Protein AF-A0A534RVY5-F1 (afdb_monomer_lite)

Radius of gyration: 13.86 Å; chains: 1; bounding box: 30×39×40 Å

Structure (mmCIF, N/CA/C/O backbone):
data_AF-A0A534RVY5-F1
#
_entry.id   AF-A0A534RVY5-F1
#
loop_
_atom_site.group_PDB
_atom_site.id
_atom_site.type_symbol
_atom_site.label_atom_id
_atom_site.label_alt_id
_atom_site.label_comp_id
_atom_site.label_asym_id
_atom_site.label_entity_id
_atom_site.label_seq_id
_atom_site.pdbx_PDB_ins_code
_atom_site.Cartn_x
_atom_site.Cartn_y
_atom_site.Cartn_z
_atom_site.occupancy
_atom_site.B_iso_or_equiv
_atom_site.auth_seq_id
_atom_site.auth_comp_id
_atom_site.auth_asym_id
_atom_site.auth_atom_id
_atom_site.pdbx_PDB_model_num
ATOM 1 N N . MET A 1 1 ? -13.400 -14.439 5.758 1.00 41.44 1 MET A N 1
ATOM 2 C CA . MET A 1 1 ? -12.317 -15.388 5.434 1.00 41.44 1 MET A CA 1
ATOM 3 C C . MET A 1 1 ? -11.006 -14.665 5.669 1.00 41.44 1 MET A C 1
ATOM 5 O O . MET A 1 1 ? -10.908 -13.517 5.260 1.00 41.44 1 MET A O 1
ATOM 9 N N . SER A 1 2 ? -10.056 -15.263 6.386 1.00 48.78 2 SER A N 1
ATOM 10 C CA . SER A 1 2 ? -8.737 -14.656 6.589 1.00 48.78 2 SER A CA 1
ATOM 11 C C . SER A 1 2 ? -7.926 -14.850 5.313 1.00 48.78 2 SER A C 1
ATOM 13 O O . SER A 1 2 ? -7.372 -15.925 5.099 1.00 48.78 2 SER A O 1
ATOM 15 N N . THR A 1 3 ? -7.931 -13.859 4.425 1.00 63.38 3 THR A N 1
ATOM 16 C CA . THR A 1 3 ? -7.143 -13.925 3.193 1.00 63.38 3 THR A CA 1
ATOM 17 C C . THR A 1 3 ? -5.662 -13.889 3.559 1.00 63.38 3 THR A C 1
ATOM 19 O O . THR A 1 3 ? -5.195 -12.945 4.196 1.00 63.38 3 THR A O 1
ATOM 22 N N . ASN A 1 4 ? -4.937 -14.955 3.225 1.00 75.62 4 ASN A N 1
ATOM 23 C CA . ASN A 1 4 ? -3.511 -15.072 3.497 1.00 75.62 4 ASN A CA 1
ATOM 24 C C . ASN A 1 4 ? -2.732 -14.621 2.256 1.00 75.62 4 ASN A C 1
ATOM 26 O O . ASN A 1 4 ? -2.780 -15.282 1.225 1.00 75.62 4 ASN A O 1
ATOM 30 N N . PHE A 1 5 ? -2.033 -13.490 2.353 1.00 83.94 5 PHE A N 1
ATOM 31 C CA . PHE A 1 5 ? -1.273 -12.917 1.238 1.00 83.94 5 PHE A CA 1
ATOM 32 C C . PHE A 1 5 ? 0.226 -13.222 1.275 1.00 83.94 5 PHE A C 1
ATOM 34 O O . PHE A 1 5 ? 0.975 -12.660 0.480 1.00 83.94 5 PHE A O 1
ATOM 41 N N . ASN A 1 6 ? 0.686 -14.107 2.161 1.00 74.94 6 ASN A N 1
ATOM 42 C CA . ASN A 1 6 ? 2.117 -14.386 2.317 1.00 74.94 6 ASN A CA 1
ATOM 43 C C . ASN A 1 6 ? 2.779 -14.954 1.043 1.00 74.94 6 ASN A C 1
ATOM 45 O O . ASN A 1 6 ? 3.987 -14.798 0.860 1.00 74.94 6 ASN A O 1
ATOM 49 N N . ASP A 1 7 ? 1.991 -15.543 0.139 1.00 82.75 7 ASP A N 1
ATOM 50 C CA . ASP A 1 7 ? 2.468 -16.090 -1.137 1.00 82.75 7 ASP A CA 1
ATOM 51 C C . ASP A 1 7 ? 2.439 -15.072 -2.296 1.00 82.75 7 ASP A C 1
ATOM 53 O O . ASP A 1 7 ? 2.955 -15.350 -3.377 1.00 82.75 7 ASP A O 1
ATOM 57 N N . ASN A 1 8 ? 1.862 -13.876 -2.097 1.00 89.44 8 ASN A N 1
ATOM 58 C CA . ASN A 1 8 ? 1.837 -12.836 -3.131 1.00 89.44 8 ASN A CA 1
ATOM 59 C C . ASN A 1 8 ? 3.237 -12.245 -3.323 1.00 89.44 8 ASN A C 1
ATOM 61 O O . ASN A 1 8 ? 3.882 -11.789 -2.371 1.00 89.44 8 ASN A O 1
ATOM 65 N N . LYS A 1 9 ? 3.690 -12.159 -4.578 1.00 92.31 9 LYS A N 1
ATOM 66 C CA . LYS A 1 9 ? 5.047 -11.698 -4.903 1.00 92.31 9 LYS A CA 1
ATOM 67 C C . LYS A 1 9 ? 5.281 -10.254 -4.460 1.00 92.31 9 LYS A C 1
ATOM 69 O O . LYS A 1 9 ? 6.374 -9.916 -3.995 1.00 92.31 9 LYS A O 1
ATOM 74 N N . THR A 1 10 ? 4.272 -9.393 -4.584 1.00 94.81 10 THR A N 1
ATOM 75 C CA . THR A 1 10 ? 4.382 -7.988 -4.161 1.00 94.81 10 THR A CA 1
ATOM 76 C C . THR A 1 10 ? 4.439 -7.839 -2.640 1.00 94.81 10 THR A C 1
ATOM 78 O O . THR A 1 10 ? 5.109 -6.935 -2.136 1.00 94.81 10 THR A O 1
ATOM 81 N N . VAL A 1 11 ? 3.807 -8.748 -1.890 1.00 95.12 11 VAL A N 1
ATOM 82 C CA . VAL A 1 11 ? 3.858 -8.783 -0.419 1.00 95.12 11 VAL A CA 1
ATOM 83 C C . VAL A 1 11 ? 5.217 -9.277 0.066 1.00 95.12 11 VAL A C 1
ATOM 85 O O . VAL A 1 11 ? 5.824 -8.626 0.913 1.00 95.12 11 VAL A O 1
ATOM 88 N N . GLN A 1 12 ? 5.756 -10.343 -0.529 1.00 93.44 12 GLN A N 1
ATOM 89 C CA . GLN A 1 12 ? 7.115 -10.815 -0.234 1.00 93.44 12 GLN A CA 1
ATOM 90 C C . GLN A 1 12 ? 8.166 -9.740 -0.539 1.00 93.44 12 GLN A C 1
ATOM 92 O O . GLN A 1 12 ? 9.041 -9.473 0.282 1.00 93.44 12 GLN A O 1
ATOM 97 N N . THR A 1 13 ? 8.034 -9.061 -1.686 1.00 93.81 13 THR A N 1
ATOM 98 C CA . THR A 1 13 ? 8.913 -7.940 -2.068 1.00 93.81 13 THR A CA 1
ATOM 99 C C . THR A 1 13 ? 8.843 -6.804 -1.050 1.00 93.81 13 THR A C 1
ATOM 101 O O . THR A 1 13 ? 9.866 -6.225 -0.688 1.00 93.81 13 THR A O 1
ATOM 104 N N . TRP A 1 14 ? 7.638 -6.476 -0.580 1.00 94.50 14 TRP A N 1
ATOM 105 C CA . TRP A 1 14 ? 7.439 -5.436 0.420 1.00 94.50 14 TRP A CA 1
ATOM 106 C C . TRP A 1 14 ? 8.098 -5.782 1.754 1.00 94.50 14 TRP A C 1
ATOM 108 O O . TRP A 1 14 ? 8.871 -4.970 2.258 1.00 94.50 14 TRP A O 1
ATOM 118 N N . LEU A 1 15 ? 7.824 -6.967 2.307 1.00 92.69 15 LEU A N 1
ATOM 119 C CA . LEU A 1 15 ? 8.370 -7.379 3.602 1.00 92.69 15 LEU A CA 1
ATOM 120 C C . LEU A 1 15 ? 9.898 -7.468 3.563 1.00 92.69 15 LEU A C 1
ATOM 122 O O . LEU A 1 15 ? 10.552 -6.890 4.428 1.00 92.69 15 LEU A O 1
ATOM 126 N N . ALA A 1 16 ? 10.463 -8.068 2.508 1.00 91.50 16 ALA A N 1
ATOM 127 C CA . ALA A 1 16 ? 11.911 -8.136 2.321 1.00 91.50 16 ALA A CA 1
ATOM 128 C C . ALA A 1 16 ? 12.554 -6.739 2.333 1.00 91.50 16 ALA A C 1
ATOM 130 O O . ALA A 1 16 ? 13.495 -6.492 3.083 1.00 91.50 16 ALA A O 1
ATOM 131 N N . ARG A 1 17 ? 12.001 -5.780 1.576 1.00 91.50 17 ARG A N 1
ATOM 132 C CA . ARG A 1 17 ? 12.546 -4.413 1.525 1.00 91.50 17 ARG A CA 1
ATOM 133 C C . ARG A 1 17 ? 12.339 -3.627 2.821 1.00 91.50 17 ARG A C 1
ATOM 135 O O . ARG A 1 17 ? 13.178 -2.799 3.165 1.00 91.50 17 ARG A O 1
ATOM 142 N N . VAL A 1 18 ? 11.249 -3.876 3.550 1.00 89.69 18 VAL A N 1
ATOM 143 C CA . VAL A 1 18 ? 11.033 -3.292 4.885 1.00 89.69 18 VAL A CA 1
ATOM 144 C C . VAL A 1 18 ? 12.105 -3.773 5.865 1.00 89.69 18 VAL A C 1
ATOM 146 O O . VAL A 1 18 ? 12.629 -2.956 6.626 1.00 89.69 18 VAL A O 1
ATOM 149 N N . HIS A 1 19 ? 12.448 -5.066 5.826 1.00 87.88 19 HIS A N 1
ATOM 150 C CA . HIS A 1 19 ? 13.513 -5.652 6.648 1.00 87.88 19 HIS A CA 1
ATOM 151 C C . HIS A 1 19 ? 14.906 -5.150 6.242 1.00 87.88 19 HIS A C 1
ATOM 153 O O . HIS A 1 19 ? 15.740 -4.915 7.111 1.00 87.88 19 HIS A O 1
ATOM 159 N N . GLU A 1 20 ? 15.156 -4.928 4.947 1.00 85.12 20 GLU A N 1
ATOM 160 C CA . GLU A 1 20 ? 16.422 -4.364 4.449 1.00 85.12 20 GLU A CA 1
ATOM 161 C C . GLU A 1 20 ? 16.642 -2.910 4.894 1.00 85.12 20 GLU A C 1
ATOM 163 O O . GLU A 1 20 ? 17.759 -2.528 5.239 1.00 85.12 20 GLU A O 1
ATOM 168 N N . GLN A 1 21 ? 15.595 -2.077 4.878 1.00 75.69 21 GLN A N 1
ATOM 169 C CA . GLN A 1 21 ? 15.724 -0.641 5.164 1.00 75.69 21 GLN A CA 1
ATOM 170 C C . GLN A 1 21 ? 15.762 -0.306 6.654 1.00 75.69 21 GLN A C 1
ATOM 172 O O . GLN A 1 21 ? 16.144 0.803 7.031 1.00 75.69 21 GLN A O 1
ATOM 177 N N . SER A 1 22 ? 15.346 -1.226 7.519 1.00 58.81 22 SER A N 1
ATOM 178 C CA . SER A 1 22 ? 15.235 -0.931 8.940 1.00 58.81 22 SER A CA 1
ATOM 179 C C . SER A 1 22 ? 15.163 -2.219 9.744 1.00 58.81 22 SER A C 1
ATOM 181 O O . SER A 1 22 ? 14.430 -3.131 9.380 1.00 58.81 22 SER A O 1
ATOM 183 N N . GLY A 1 23 ? 15.871 -2.265 10.875 1.00 58.41 23 GLY A N 1
ATOM 184 C CA . GLY A 1 23 ? 15.804 -3.346 11.866 1.00 58.41 23 GLY A CA 1
ATOM 185 C C . GLY A 1 23 ? 14.451 -3.427 12.585 1.00 58.41 23 GLY A C 1
ATOM 186 O O . GLY A 1 23 ? 14.400 -3.551 13.806 1.00 58.41 23 GLY A O 1
ATOM 187 N N . VAL A 1 24 ? 13.346 -3.277 11.850 1.00 65.00 24 VAL A N 1
ATOM 188 C CA . VAL A 1 24 ? 11.996 -3.413 12.374 1.00 65.00 24 VAL A CA 1
ATOM 189 C C . VAL A 1 24 ? 11.726 -4.884 12.620 1.00 65.00 24 VAL A C 1
ATOM 191 O O . VAL A 1 24 ? 11.882 -5.712 11.727 1.00 65.00 24 VAL A O 1
ATOM 194 N N . SER A 1 25 ? 11.288 -5.182 13.838 1.00 62.59 25 SER A N 1
ATOM 195 C CA . SER A 1 25 ? 10.982 -6.539 14.268 1.00 62.59 25 SER A CA 1
ATOM 196 C C . SER A 1 25 ? 9.942 -7.201 13.343 1.00 62.59 25 SER A C 1
ATOM 198 O O . SER A 1 25 ? 8.890 -6.589 13.080 1.00 62.59 25 SER A O 1
ATOM 200 N N . PRO A 1 26 ? 10.175 -8.458 12.913 1.00 72.69 26 PRO A N 1
ATOM 201 C CA . PRO A 1 26 ? 9.197 -9.288 12.201 1.00 72.69 26 PRO A CA 1
ATOM 202 C C . PRO A 1 26 ? 7.847 -9.408 12.926 1.00 72.69 26 PRO A C 1
ATOM 204 O O . PRO A 1 26 ? 6.823 -9.688 12.310 1.00 72.69 26 PRO A O 1
ATOM 207 N N . GLU A 1 27 ? 7.802 -9.119 14.230 1.00 74.62 27 GLU A N 1
ATOM 208 C CA . GLU A 1 27 ? 6.580 -9.109 15.047 1.00 74.62 27 GLU A CA 1
ATOM 209 C C . GLU A 1 27 ? 5.487 -8.173 14.506 1.00 74.62 27 GLU A C 1
ATOM 211 O O . GLU A 1 27 ? 4.301 -8.379 14.763 1.00 74.62 27 GLU A O 1
ATOM 216 N N . THR A 1 28 ? 5.858 -7.148 13.729 1.00 81.50 28 THR A N 1
ATOM 217 C CA . THR A 1 28 ? 4.880 -6.238 13.106 1.00 81.50 28 THR A CA 1
ATOM 218 C C . THR A 1 28 ? 4.391 -6.685 11.729 1.00 81.50 28 THR A C 1
ATOM 220 O O . THR A 1 28 ? 3.431 -6.098 11.224 1.00 81.50 28 THR A O 1
ATOM 223 N N . ASP A 1 29 ? 4.967 -7.732 11.132 1.00 88.50 29 ASP A N 1
ATOM 224 C CA . ASP A 1 29 ? 4.601 -8.185 9.783 1.00 88.50 29 ASP A CA 1
ATOM 225 C C . ASP A 1 29 ? 3.187 -8.744 9.730 1.00 88.50 29 ASP A C 1
ATOM 227 O O . ASP A 1 29 ? 2.420 -8.381 8.841 1.00 88.50 29 ASP A O 1
ATOM 231 N N . ALA A 1 30 ? 2.788 -9.528 10.734 1.00 89.12 30 ALA A N 1
ATOM 232 C CA . ALA A 1 30 ? 1.423 -10.040 10.823 1.00 89.12 30 ALA A CA 1
ATOM 233 C C . ALA A 1 30 ? 0.394 -8.896 10.808 1.00 89.12 30 ALA A C 1
ATOM 235 O O . ALA A 1 30 ? -0.592 -8.946 10.073 1.00 89.12 30 ALA A O 1
ATOM 236 N N . LYS A 1 31 ? 0.665 -7.811 11.546 1.00 90.88 31 LYS A N 1
ATOM 237 C CA . LYS A 1 31 ? -0.205 -6.626 11.584 1.00 90.88 31 LYS A CA 1
ATOM 238 C C . LYS A 1 31 ? -0.196 -5.858 10.259 1.00 90.88 31 LYS A C 1
ATOM 240 O O . LYS A 1 31 ? -1.245 -5.391 9.822 1.00 90.88 31 LYS A O 1
ATOM 245 N N . ARG A 1 32 ? 0.965 -5.728 9.608 1.00 92.88 32 ARG A N 1
ATOM 246 C CA . ARG A 1 32 ? 1.097 -5.117 8.273 1.00 92.88 32 ARG A CA 1
ATOM 247 C C . ARG A 1 32 ? 0.266 -5.865 7.234 1.00 92.88 32 ARG A C 1
ATOM 249 O O . ARG A 1 32 ? -0.535 -5.240 6.540 1.00 92.88 32 ARG A O 1
ATOM 256 N N . VAL A 1 33 ? 0.439 -7.184 7.160 1.00 93.94 33 VAL A N 1
ATOM 257 C CA . VAL A 1 33 ? -0.263 -8.059 6.213 1.00 93.94 33 VAL A CA 1
ATOM 258 C C . VAL A 1 33 ? -1.760 -8.077 6.508 1.00 93.94 33 VAL A C 1
ATOM 260 O O . VAL A 1 33 ? -2.554 -7.953 5.580 1.00 93.94 33 VAL A O 1
ATOM 263 N N . GLN A 1 34 ? -2.164 -8.120 7.781 1.00 93.88 34 GLN A N 1
ATOM 264 C CA . GLN A 1 34 ? -3.574 -8.024 8.162 1.00 93.88 34 GLN A CA 1
ATOM 265 C C . GLN A 1 34 ? -4.209 -6.715 7.675 1.00 93.88 34 GLN A C 1
ATOM 267 O O . GLN A 1 34 ? -5.285 -6.736 7.084 1.00 93.88 34 GLN A O 1
ATOM 272 N N . VAL A 1 35 ? -3.556 -5.570 7.888 1.00 95.69 35 VAL A N 1
ATOM 273 C CA . VAL A 1 35 ? -4.090 -4.275 7.435 1.00 95.69 35 VAL A CA 1
ATOM 274 C C . VAL A 1 35 ? -4.149 -4.197 5.908 1.00 95.69 35 VAL A C 1
ATOM 276 O O . VAL A 1 35 ? -5.101 -3.640 5.364 1.00 95.69 35 VAL A O 1
ATOM 279 N N . LEU A 1 36 ? -3.172 -4.777 5.205 1.00 96.88 36 LEU A N 1
ATOM 280 C CA . LEU A 1 36 ? -3.228 -4.890 3.749 1.00 96.88 36 LEU A CA 1
ATOM 281 C C . LEU A 1 36 ? -4.416 -5.759 3.300 1.00 96.88 36 LEU A C 1
ATOM 283 O O . LEU A 1 36 ? -5.099 -5.381 2.353 1.00 96.88 36 LEU A O 1
ATOM 287 N N . ALA A 1 37 ? -4.704 -6.861 3.999 1.00 95.81 37 ALA A N 1
ATOM 288 C CA . ALA A 1 37 ? -5.881 -7.701 3.763 1.00 95.81 37 ALA A CA 1
ATOM 289 C C . ALA A 1 37 ? -7.202 -6.960 3.991 1.00 95.81 37 ALA A C 1
ATOM 291 O O . ALA A 1 37 ? -8.087 -7.024 3.140 1.00 95.81 37 ALA A O 1
ATOM 292 N N . GLU A 1 38 ? -7.311 -6.189 5.076 1.00 95.88 38 GLU A N 1
ATOM 293 C CA . GLU A 1 38 ? -8.463 -5.313 5.331 1.00 95.88 38 GLU A CA 1
ATOM 294 C C . GLU A 1 38 ? -8.671 -4.312 4.180 1.00 95.88 38 GLU A C 1
ATOM 296 O O . GLU A 1 38 ? -9.797 -4.112 3.724 1.00 95.88 38 GLU A O 1
ATOM 301 N N . PHE A 1 39 ? -7.590 -3.711 3.674 1.00 97.25 39 PHE A N 1
ATOM 302 C CA . PHE A 1 39 ? -7.661 -2.774 2.554 1.00 97.25 39 PHE A CA 1
ATOM 303 C C . PHE A 1 39 ? -8.055 -3.451 1.238 1.00 97.25 39 PHE A C 1
ATOM 305 O O . PHE A 1 39 ? -8.922 -2.942 0.536 1.00 97.25 39 PHE A O 1
ATOM 312 N N . CYS A 1 40 ? -7.453 -4.597 0.921 1.00 96.75 40 CYS A N 1
ATOM 313 C CA . CYS A 1 40 ? -7.754 -5.388 -0.273 1.00 96.75 40 CYS A CA 1
ATOM 314 C C . CYS A 1 40 ? -9.231 -5.797 -0.321 1.00 96.75 40 CYS A C 1
ATOM 316 O O . CYS A 1 40 ? -9.890 -5.607 -1.341 1.00 96.75 40 CYS A O 1
ATOM 318 N N . ALA A 1 41 ? -9.782 -6.242 0.813 1.00 95.94 41 ALA A N 1
ATOM 319 C CA . ALA A 1 41 ? -11.207 -6.534 0.944 1.00 95.94 41 ALA A CA 1
ATOM 320 C C . ALA A 1 41 ? -12.087 -5.280 0.778 1.00 95.94 41 ALA A C 1
ATOM 322 O O . ALA A 1 41 ? -13.143 -5.353 0.159 1.00 95.94 41 ALA A O 1
ATOM 323 N N . PHE A 1 42 ? -11.656 -4.122 1.293 1.00 96.31 42 PHE A N 1
ATOM 324 C CA . PHE A 1 42 ? -12.391 -2.856 1.158 1.00 96.31 42 PHE A CA 1
ATOM 325 C C . PHE A 1 42 ? -12.539 -2.393 -0.302 1.00 96.31 42 PHE A C 1
ATOM 327 O O . PHE A 1 42 ? -13.542 -1.768 -0.645 1.00 96.31 42 PHE A O 1
ATOM 334 N N . ILE A 1 43 ? -11.561 -2.685 -1.161 1.00 96.75 43 ILE A N 1
ATOM 335 C CA . ILE A 1 43 ? -11.577 -2.272 -2.574 1.00 96.75 43 ILE A CA 1
ATOM 336 C C . ILE A 1 43 ? -11.864 -3.408 -3.562 1.00 96.75 43 ILE A C 1
ATOM 338 O O . ILE A 1 43 ? -11.866 -3.144 -4.763 1.00 96.75 43 ILE A O 1
ATOM 342 N N . ASP A 1 44 ? -12.077 -4.628 -3.066 1.00 96.19 44 ASP A N 1
ATOM 343 C CA . ASP A 1 44 ? -12.262 -5.851 -3.858 1.00 96.19 44 ASP A CA 1
ATOM 344 C C . ASP A 1 44 ? -11.124 -6.082 -4.875 1.00 96.19 44 ASP A C 1
ATOM 346 O O . ASP A 1 44 ? -11.328 -6.180 -6.088 1.00 96.19 44 ASP A O 1
ATOM 350 N N . LYS A 1 45 ? -9.879 -6.070 -4.375 1.00 95.75 45 LYS A N 1
ATOM 351 C CA . LYS A 1 45 ? -8.658 -6.271 -5.175 1.00 95.75 45 LYS A CA 1
ATOM 352 C C . LYS A 1 45 ? -7.618 -7.077 -4.424 1.00 95.75 45 LYS A C 1
ATOM 354 O O . LYS A 1 45 ? -7.473 -6.930 -3.217 1.00 95.75 45 LYS A O 1
ATOM 359 N N . GLU A 1 46 ? -6.816 -7.818 -5.172 1.00 95.12 46 GLU A N 1
ATOM 360 C CA . GLU A 1 46 ? -5.635 -8.517 -4.667 1.00 95.12 46 GLU A CA 1
ATOM 361 C C . GLU A 1 46 ? -4.387 -7.606 -4.661 1.00 95.12 46 GLU A C 1
ATOM 363 O O . GLU A 1 46 ? -4.285 -6.694 -5.493 1.00 95.12 46 GLU A O 1
ATOM 368 N N . PRO A 1 47 ? -3.390 -7.856 -3.786 1.00 96.06 47 PRO A N 1
ATOM 369 C CA . PRO A 1 47 ? -2.163 -7.059 -3.711 1.00 96.06 47 PRO A CA 1
ATOM 370 C C . PRO A 1 47 ? -1.437 -6.910 -5.054 1.00 96.06 47 PRO A C 1
ATOM 372 O O . PRO A 1 47 ? -1.059 -5.800 -5.437 1.00 96.06 47 PRO A O 1
ATOM 375 N N . ASP A 1 48 ? -1.285 -8.008 -5.800 1.00 95.12 48 ASP A N 1
ATOM 376 C CA . ASP A 1 48 ? -0.579 -7.999 -7.084 1.00 95.12 48 ASP A CA 1
ATOM 377 C C . ASP A 1 48 ? -1.334 -7.170 -8.146 1.00 95.12 48 ASP A C 1
ATOM 379 O O . ASP A 1 48 ? -0.710 -6.415 -8.898 1.00 95.12 48 ASP A O 1
ATOM 383 N N . GLN A 1 49 ? -2.675 -7.208 -8.139 1.00 95.56 49 GLN A N 1
ATOM 384 C CA . GLN A 1 49 ? -3.514 -6.400 -9.037 1.00 95.56 49 GLN A CA 1
ATOM 385 C C . GLN A 1 49 ? -3.338 -4.900 -8.775 1.00 95.56 49 GLN A C 1
ATOM 387 O O . GLN A 1 49 ? -3.247 -4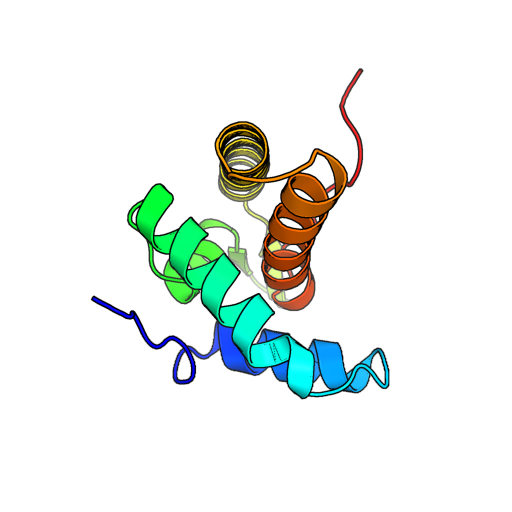.112 -9.716 1.00 95.56 49 GLN A O 1
ATOM 392 N N . ILE A 1 50 ? -3.233 -4.491 -7.505 1.00 96.88 50 ILE A N 1
ATOM 393 C CA . ILE A 1 50 ? -3.009 -3.084 -7.133 1.00 96.88 50 ILE A CA 1
ATOM 394 C C . ILE A 1 50 ? -1.721 -2.553 -7.773 1.00 96.88 50 ILE A C 1
ATOM 396 O O . ILE A 1 50 ? -1.689 -1.439 -8.307 1.00 96.88 50 ILE A O 1
ATOM 400 N N . ILE A 1 51 ? -0.650 -3.348 -7.735 1.00 96.75 51 ILE A N 1
ATOM 401 C CA . ILE A 1 51 ? 0.645 -2.960 -8.298 1.00 96.75 51 ILE A CA 1
ATOM 402 C C . ILE A 1 51 ? 0.605 -2.952 -9.830 1.00 96.75 51 ILE A C 1
ATOM 404 O O . ILE A 1 51 ? 1.131 -2.017 -10.440 1.00 96.75 51 ILE A O 1
ATOM 408 N N . GLU A 1 52 ? -0.062 -3.922 -10.455 1.00 95.50 52 GLU A N 1
ATOM 409 C CA . GLU A 1 52 ? -0.261 -3.966 -11.909 1.00 95.50 52 GLU A CA 1
ATOM 410 C C . GLU A 1 52 ? -1.065 -2.759 -12.426 1.00 95.50 52 GLU A C 1
ATOM 412 O O . GLU A 1 52 ? -0.712 -2.143 -13.433 1.00 95.50 52 GLU A O 1
ATOM 417 N N . GLU A 1 53 ? -2.100 -2.336 -11.700 1.00 96.62 53 GLU A N 1
ATOM 418 C CA . GLU A 1 53 ? -2.888 -1.147 -12.040 1.00 96.62 53 GLU A CA 1
ATOM 419 C C . GLU A 1 53 ? -2.115 0.169 -11.813 1.00 96.62 53 GLU A C 1
ATOM 421 O O . GLU A 1 53 ? -2.418 1.204 -12.425 1.00 96.62 53 GLU A O 1
ATOM 426 N N . CYS A 1 54 ? -1.082 0.149 -10.966 1.00 96.81 54 CYS A N 1
ATOM 427 C CA . CYS A 1 54 ? -0.222 1.300 -10.696 1.00 96.81 54 CYS A CA 1
ATOM 428 C C . CYS A 1 54 ? 0.990 1.408 -11.621 1.00 96.81 54 CYS A C 1
ATOM 430 O O . CYS A 1 54 ? 1.499 2.516 -11.813 1.00 96.81 54 CYS A O 1
ATOM 432 N N . LEU A 1 55 ? 1.477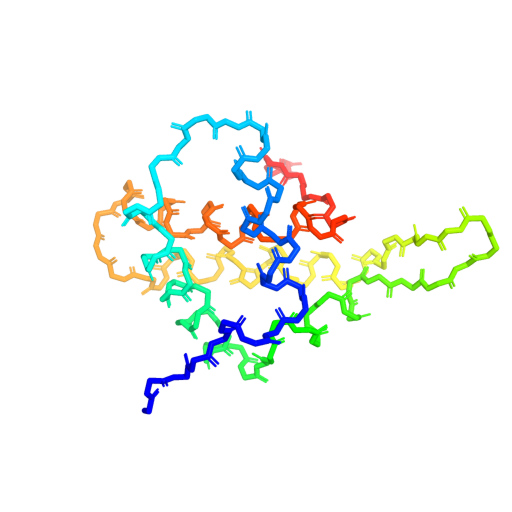 0.302 -12.178 1.00 95.81 55 LEU A N 1
ATOM 433 C CA . LEU A 1 55 ? 2.715 0.257 -12.951 1.00 95.81 55 LEU A CA 1
ATOM 434 C C . LEU A 1 55 ? 2.461 -0.205 -14.387 1.00 95.81 55 LEU A C 1
ATOM 436 O O . LEU A 1 55 ? 1.440 -0.783 -14.743 1.00 95.81 55 LEU A O 1
ATOM 440 N N . ARG A 1 56 ? 3.392 0.110 -15.275 1.00 93.50 56 ARG A N 1
ATOM 441 C CA . ARG A 1 56 ? 3.461 -0.499 -16.603 1.00 93.50 56 ARG A CA 1
ATOM 442 C C . ARG A 1 56 ? 4.911 -0.723 -16.970 1.00 93.50 56 ARG A C 1
ATOM 444 O O . ARG A 1 56 ? 5.752 0.121 -16.650 1.00 93.50 56 ARG A O 1
ATOM 451 N N . ASP A 1 57 ? 5.170 -1.818 -17.660 1.00 92.12 57 ASP A N 1
ATOM 452 C CA . ASP A 1 57 ? 6.465 -2.059 -18.273 1.00 92.12 57 ASP A CA 1
ATOM 453 C C . ASP A 1 57 ? 6.670 -1.098 -19.451 1.00 92.12 57 ASP A C 1
ATOM 455 O O . ASP A 1 57 ? 5.748 -0.795 -20.215 1.00 92.12 57 ASP A O 1
ATOM 459 N N . VAL A 1 58 ? 7.873 -0.545 -19.528 1.00 92.12 58 VAL A N 1
ATOM 460 C CA 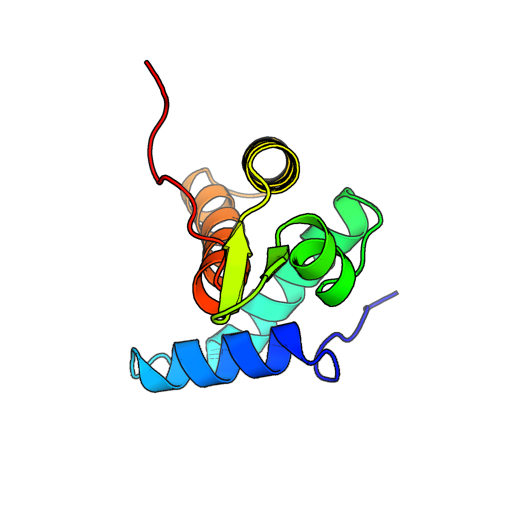. VAL A 1 58 ? 8.367 0.308 -20.609 1.00 92.12 58 VAL A CA 1
ATOM 461 C C . VAL A 1 58 ? 9.808 -0.089 -20.907 1.00 92.12 58 VAL A C 1
ATOM 463 O O . VAL A 1 58 ? 10.453 -0.763 -20.103 1.00 92.12 58 VAL A O 1
ATOM 466 N N . ASP A 1 59 ? 10.333 0.354 -22.045 1.00 90.19 59 ASP A N 1
ATOM 467 C CA . ASP A 1 59 ? 11.758 0.187 -22.310 1.00 90.19 59 ASP A CA 1
ATOM 468 C C . ASP A 1 59 ? 12.583 0.897 -21.218 1.00 90.19 59 ASP A C 1
ATOM 470 O O . ASP A 1 59 ? 12.298 2.043 -20.854 1.00 90.19 59 ASP A O 1
ATOM 474 N N . GLY A 1 60 ? 13.535 0.177 -20.624 1.00 86.69 60 GLY A N 1
ATOM 475 C CA . GLY A 1 60 ? 14.335 0.650 -19.489 1.00 86.69 60 GLY A CA 1
ATOM 476 C C . GLY A 1 60 ? 13.708 0.525 -18.088 1.00 86.69 60 GLY A C 1
ATOM 477 O O . GLY A 1 60 ? 14.318 1.003 -17.131 1.00 86.69 60 GLY A O 1
ATOM 478 N N . GLY A 1 61 ? 12.536 -0.108 -17.911 1.00 89.31 61 GLY A N 1
ATOM 479 C CA . GLY A 1 61 ? 12.021 -0.474 -16.579 1.00 89.31 61 GLY A CA 1
ATOM 480 C C . GLY A 1 61 ? 10.508 -0.321 -16.389 1.00 89.31 61 GLY A C 1
ATOM 481 O O . GLY A 1 61 ? 9.718 -0.525 -17.305 1.00 89.31 61 GLY A O 1
ATOM 482 N N . LYS A 1 62 ? 10.075 0.033 -15.171 1.00 90.75 62 LYS A N 1
ATOM 483 C CA . LYS A 1 62 ? 8.655 0.267 -14.850 1.00 90.75 62 LYS A CA 1
ATOM 484 C C . LYS A 1 62 ? 8.353 1.757 -14.726 1.00 90.75 62 LYS A C 1
ATOM 486 O O . LYS A 1 62 ? 9.091 2.503 -14.087 1.00 90.75 62 LYS A O 1
ATOM 491 N N . LYS A 1 63 ? 7.221 2.189 -15.289 1.00 93.50 63 LYS A N 1
ATOM 492 C CA . LYS A 1 63 ? 6.700 3.559 -15.160 1.00 93.50 63 LYS A CA 1
ATOM 493 C C . LYS A 1 63 ? 5.384 3.572 -14.388 1.00 93.50 63 LYS A C 1
ATOM 495 O O . LYS A 1 63 ? 4.516 2.734 -14.614 1.00 93.50 63 LYS A O 1
ATOM 500 N N . ILE A 1 64 ? 5.206 4.575 -13.529 1.00 95.31 64 ILE A N 1
ATOM 501 C CA . ILE A 1 64 ? 3.965 4.766 -12.771 1.00 95.31 64 ILE A CA 1
ATOM 502 C C . ILE A 1 64 ? 2.838 5.266 -13.686 1.00 95.31 64 ILE A C 1
ATOM 504 O O . ILE A 1 64 ? 2.975 6.269 -14.394 1.00 95.31 64 ILE A O 1
ATOM 508 N N . ARG A 1 65 ? 1.682 4.604 -13.617 1.00 95.31 65 ARG A N 1
ATOM 509 C CA . ARG A 1 65 ? 0.411 5.064 -14.178 1.00 95.31 65 ARG A CA 1
ATOM 510 C C . ARG A 1 65 ? -0.183 6.124 -13.250 1.00 95.31 65 ARG A C 1
ATOM 512 O O . ARG A 1 65 ? -0.632 5.822 -12.149 1.00 95.31 65 ARG A O 1
ATOM 519 N N . VAL A 1 66 ? -0.233 7.377 -13.710 1.00 92.88 66 VAL A N 1
ATOM 520 C CA . VAL A 1 66 ? -0.748 8.513 -12.913 1.00 92.88 66 VAL A CA 1
ATOM 521 C C . VAL A 1 66 ? -2.185 8.277 -12.432 1.00 92.88 66 VAL A C 1
ATOM 523 O O . VAL A 1 66 ? -2.494 8.581 -11.282 1.00 92.88 66 VAL A O 1
ATOM 526 N N . LYS A 1 67 ? -3.046 7.703 -13.287 1.00 93.81 67 LYS A N 1
ATOM 527 C CA . LYS A 1 67 ? -4.441 7.385 -12.937 1.00 93.81 67 LYS A CA 1
ATOM 528 C C . LYS A 1 67 ? -4.527 6.355 -11.807 1.00 93.81 67 LYS A C 1
ATOM 530 O O . LYS A 1 67 ? -5.183 6.638 -10.812 1.00 93.81 67 LYS A O 1
ATOM 535 N N . GLY A 1 68 ? -3.815 5.230 -11.931 1.00 95.06 68 GLY A N 1
ATOM 536 C CA . GLY A 1 68 ? -3.758 4.193 -10.895 1.00 95.06 68 GLY A CA 1
ATOM 537 C C . GLY A 1 68 ? -3.224 4.751 -9.578 1.00 95.06 68 GLY A C 1
ATOM 538 O O . GLY A 1 68 ? -3.907 4.696 -8.561 1.00 95.06 68 GLY A O 1
ATOM 539 N N . ARG A 1 69 ? -2.071 5.437 -9.611 1.00 95.19 69 ARG A N 1
ATOM 540 C CA . ARG A 1 69 ? -1.496 6.080 -8.418 1.00 95.19 69 ARG A CA 1
ATOM 541 C C . ARG A 1 69 ? -2.495 7.001 -7.708 1.00 95.19 69 ARG A C 1
ATOM 543 O O . ARG A 1 69 ? -2.623 6.936 -6.490 1.00 95.19 69 ARG A O 1
ATOM 550 N N . ARG A 1 70 ? -3.187 7.873 -8.453 1.00 95.00 70 ARG A N 1
ATOM 551 C CA . ARG A 1 70 ? -4.172 8.807 -7.881 1.00 95.00 70 ARG A CA 1
ATOM 552 C C . ARG A 1 70 ? -5.372 8.068 -7.288 1.00 95.00 70 ARG A C 1
ATOM 554 O O . ARG A 1 70 ? -5.806 8.427 -6.199 1.00 95.00 70 ARG A O 1
ATOM 561 N N . PHE A 1 71 ? -5.872 7.048 -7.982 1.00 96.25 71 PHE A N 1
ATOM 562 C CA . PHE A 1 71 ? -6.982 6.223 -7.512 1.00 96.25 71 PHE A CA 1
ATOM 563 C C . PHE A 1 71 ? -6.654 5.558 -6.171 1.00 96.25 71 PHE A C 1
ATOM 565 O O . PHE A 1 71 ? -7.386 5.745 -5.202 1.00 96.25 71 PHE A O 1
ATOM 572 N N . TYR A 1 72 ? -5.516 4.868 -6.064 1.00 97.38 72 TYR A N 1
ATOM 573 C CA . TYR A 1 72 ? -5.155 4.190 -4.817 1.00 97.38 72 TYR A CA 1
ATOM 574 C C . TYR A 1 72 ? -4.777 5.156 -3.694 1.00 97.38 72 TYR A C 1
ATOM 576 O O . TYR A 1 72 ? -5.108 4.891 -2.543 1.00 97.38 72 TYR A O 1
ATOM 584 N N . ALA A 1 73 ? -4.179 6.313 -3.997 1.00 95.94 73 ALA A N 1
ATOM 585 C CA . ALA A 1 73 ? -3.978 7.361 -2.995 1.00 95.94 73 ALA A CA 1
ATOM 586 C C . ALA A 1 73 ? -5.312 7.829 -2.381 1.00 95.94 73 ALA A C 1
ATOM 588 O O . ALA A 1 73 ? -5.407 7.989 -1.164 1.00 95.94 73 ALA A O 1
ATOM 589 N N . GLN A 1 74 ? -6.350 7.990 -3.210 1.00 96.31 74 GLN A N 1
ATOM 590 C CA . GLN A 1 74 ? -7.694 8.325 -2.747 1.00 96.31 74 GLN A CA 1
ATOM 591 C C . GLN A 1 74 ? -8.316 7.180 -1.935 1.00 96.31 74 GLN A C 1
ATOM 593 O O . GLN A 1 74 ? -8.829 7.426 -0.847 1.00 96.31 74 GLN A O 1
ATOM 598 N N . LYS A 1 75 ? -8.215 5.927 -2.399 1.00 97.88 75 LYS A N 1
ATOM 599 C CA . LYS A 1 75 ? -8.734 4.766 -1.656 1.00 97.88 75 LYS A CA 1
ATOM 600 C C . LYS A 1 75 ? -8.080 4.585 -0.291 1.00 97.88 75 LYS A C 1
ATOM 602 O O . LYS A 1 75 ? -8.770 4.255 0.666 1.00 97.88 75 LYS A O 1
ATOM 607 N N . ILE A 1 76 ? -6.782 4.860 -0.170 1.00 97.44 76 ILE A N 1
ATOM 608 C CA . ILE A 1 76 ? -6.085 4.849 1.123 1.00 97.44 76 ILE A CA 1
ATOM 609 C C . ILE A 1 76 ? -6.657 5.923 2.056 1.00 97.44 76 ILE A C 1
ATOM 611 O O . ILE A 1 76 ? -6.862 5.647 3.234 1.00 97.44 76 ILE A O 1
ATOM 615 N N . ALA A 1 77 ? -6.937 7.128 1.548 1.00 96.12 77 ALA A N 1
ATOM 616 C CA . ALA A 1 77 ? -7.561 8.183 2.345 1.00 96.12 77 ALA A CA 1
ATOM 617 C C . ALA A 1 77 ? -8.994 7.810 2.770 1.00 96.12 77 ALA A C 1
ATOM 619 O O . ALA A 1 77 ? -9.349 7.99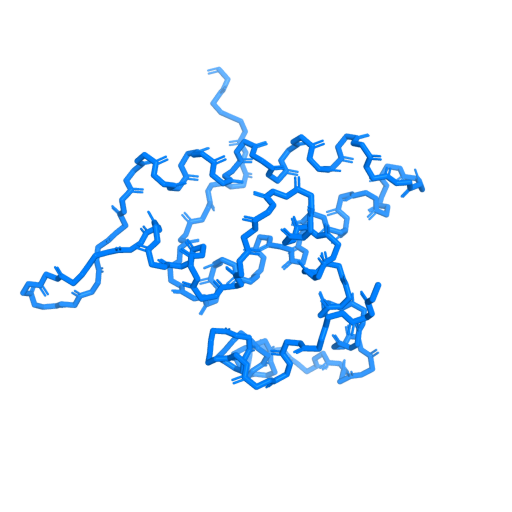4 3.930 1.00 96.12 77 ALA A O 1
ATOM 620 N N . GLU A 1 78 ? -9.796 7.231 1.869 1.00 97.50 78 GLU A N 1
ATOM 621 C CA . GLU A 1 78 ? -11.142 6.723 2.181 1.00 97.50 78 GLU A CA 1
ATOM 622 C C . GLU A 1 78 ? -11.101 5.626 3.259 1.00 97.50 78 GLU A C 1
ATOM 624 O O . GLU A 1 78 ? -11.916 5.643 4.184 1.00 97.50 78 GLU A O 1
ATOM 629 N N . PHE A 1 79 ? -10.134 4.708 3.172 1.00 96.94 79 PHE A N 1
ATOM 630 C CA . PHE A 1 79 ? -9.921 3.649 4.159 1.00 96.94 79 PHE A CA 1
ATOM 631 C C . PHE A 1 79 ? -9.474 4.206 5.517 1.00 96.94 79 PHE A C 1
ATOM 633 O O . PHE A 1 79 ? -9.990 3.788 6.548 1.00 96.94 79 PHE A O 1
ATOM 640 N N . GLU A 1 80 ? -8.562 5.186 5.539 1.00 96.81 80 GLU A N 1
ATOM 641 C CA . GLU A 1 80 ? -8.101 5.852 6.767 1.00 96.81 80 GLU A CA 1
ATOM 642 C C . GLU A 1 80 ? -9.268 6.473 7.552 1.00 96.81 80 GLU A C 1
ATOM 644 O O . GLU A 1 80 ? -9.344 6.326 8.772 1.00 96.81 80 GLU A O 1
ATOM 649 N N . GLN A 1 81 ? -10.212 7.116 6.856 1.00 95.62 81 GLN A N 1
ATOM 650 C CA . GLN A 1 81 ? -11.384 7.726 7.493 1.00 95.62 81 GLN A CA 1
ATOM 651 C C . GLN A 1 81 ? -12.336 6.680 8.088 1.00 95.62 81 GLN A C 1
ATOM 653 O O . GLN A 1 81 ? -12.842 6.867 9.199 1.00 95.62 81 GLN A O 1
ATOM 658 N N . GLN A 1 82 ? -12.544 5.567 7.380 1.00 94.00 82 GLN A N 1
ATOM 659 C CA . GLN A 1 82 ? -13.486 4.509 7.762 1.00 94.00 82 GLN A CA 1
ATOM 660 C C . GLN A 1 82 ? -12.909 3.496 8.757 1.00 94.00 82 GLN A C 1
ATOM 662 O O . GLN A 1 82 ? -13.667 2.824 9.454 1.00 94.00 82 GLN A O 1
ATOM 667 N N . ALA A 1 83 ? -11.583 3.387 8.858 1.00 93.00 83 ALA A N 1
ATOM 668 C CA . ALA A 1 83 ? -10.941 2.436 9.753 1.00 93.00 83 ALA A CA 1
ATOM 669 C C . ALA A 1 83 ? -11.324 2.701 11.227 1.00 93.00 83 ALA A C 1
ATOM 671 O O . ALA A 1 83 ? -11.406 3.861 11.646 1.00 93.00 83 ALA A O 1
ATOM 672 N N . PRO A 1 84 ? -11.545 1.655 12.041 1.00 91.00 84 PRO A N 1
ATOM 673 C CA . PRO A 1 84 ? -11.810 1.812 13.467 1.00 91.00 84 PRO A CA 1
ATOM 674 C C . PRO A 1 84 ? -10.546 2.234 14.231 1.00 91.00 84 PRO A C 1
ATOM 676 O O . PRO A 1 84 ? -9.424 1.982 13.785 1.00 91.00 84 PRO A O 1
ATOM 679 N N . GLY A 1 85 ? -10.742 2.832 15.409 1.00 94.31 85 GLY A N 1
ATOM 680 C CA . GLY A 1 85 ? -9.670 3.246 16.320 1.00 94.31 85 GLY A CA 1
ATOM 681 C C . GLY A 1 85 ? -9.448 4.757 16.379 1.00 94.31 85 GLY A C 1
ATOM 682 O O . GLY A 1 85 ? -10.170 5.551 15.768 1.00 94.31 85 GLY A O 1
ATOM 683 N N . SER A 1 86 ? -8.437 5.153 17.146 1.00 96.50 86 SER A N 1
ATOM 684 C CA . SER A 1 86 ? -7.987 6.538 17.276 1.00 96.50 86 SER A CA 1
ATOM 685 C C . SER A 1 86 ? -7.426 7.089 15.959 1.00 96.50 86 SER A C 1
ATOM 687 O O . SER A 1 86 ? -7.040 6.346 15.055 1.00 96.50 86 SER A O 1
ATOM 689 N N . ALA A 1 87 ? -7.314 8.417 15.858 1.00 94.31 87 ALA A N 1
ATOM 690 C CA . ALA A 1 87 ? -6.714 9.073 14.693 1.00 94.31 87 ALA A CA 1
ATOM 691 C C . ALA A 1 87 ? -5.283 8.577 14.400 1.00 94.31 87 ALA A C 1
ATOM 693 O O . ALA A 1 87 ? -4.910 8.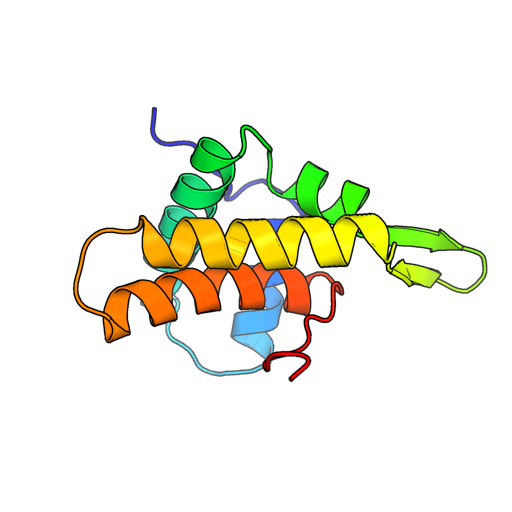404 13.241 1.00 94.31 87 ALA A O 1
ATOM 694 N N . SER A 1 88 ? -4.500 8.299 15.448 1.00 95.00 88 SER A N 1
ATOM 695 C CA . SER A 1 88 ? -3.142 7.758 15.316 1.00 95.00 88 SER A CA 1
ATOM 696 C C . SER A 1 88 ? -3.149 6.347 14.719 1.00 95.00 88 SER A C 1
ATOM 698 O O . SER A 1 88 ? -2.409 6.061 13.779 1.00 95.00 88 SER A O 1
ATOM 700 N N . GLU A 1 89 ? -4.040 5.475 15.198 1.00 95.00 89 GLU A N 1
ATOM 701 C CA . GLU A 1 89 ? -4.157 4.101 14.700 1.00 95.00 89 GLU A CA 1
ATOM 702 C C . GLU A 1 89 ? -4.639 4.052 13.250 1.00 95.00 89 GLU A C 1
ATOM 704 O O . GLU A 1 89 ? -4.053 3.334 12.437 1.00 95.00 89 GLU A O 1
ATOM 709 N N . LYS A 1 90 ? -5.647 4.860 12.899 1.00 96.06 90 LYS A N 1
ATOM 710 C CA . LYS A 1 90 ? -6.125 5.025 11.516 1.00 96.06 90 LYS A CA 1
ATOM 711 C C . LYS A 1 90 ? -4.981 5.428 10.584 1.00 96.06 90 LYS A C 1
ATOM 713 O O . LYS A 1 90 ? -4.742 4.778 9.563 1.00 96.06 90 LYS A O 1
ATOM 718 N N . ARG A 1 91 ? -4.207 6.443 10.981 1.00 95.69 91 ARG A N 1
ATOM 719 C CA . ARG A 1 91 ? -3.048 6.920 10.219 1.00 95.69 91 ARG A CA 1
ATOM 720 C C . ARG A 1 91 ? -1.957 5.859 10.098 1.00 95.69 91 ARG A C 1
ATOM 722 O O . ARG A 1 91 ? -1.376 5.699 9.025 1.00 95.69 91 ARG A O 1
ATOM 729 N N . GLN A 1 92 ? -1.697 5.100 11.162 1.00 95.06 92 GLN A N 1
ATOM 730 C CA . GLN A 1 92 ? -0.733 4.000 11.140 1.00 95.06 92 GLN A CA 1
ATOM 731 C C . GLN A 1 92 ? -1.160 2.885 10.176 1.00 95.06 92 GLN A C 1
ATOM 733 O O . GLN A 1 92 ? -0.323 2.387 9.421 1.00 95.06 92 GLN A O 1
ATOM 738 N N . LYS A 1 93 ? -2.451 2.529 10.147 1.00 96.00 93 LYS A N 1
ATOM 739 C CA . LYS A 1 93 ? -2.990 1.568 9.175 1.00 96.00 93 LYS A CA 1
ATOM 740 C C . LYS A 1 93 ? -2.775 2.053 7.739 1.00 96.00 93 LYS A C 1
ATOM 742 O O . LYS A 1 93 ? -2.218 1.327 6.918 1.00 96.00 93 LYS A O 1
ATOM 747 N N . ALA A 1 94 ? -3.121 3.308 7.455 1.00 96.38 94 ALA A N 1
ATOM 748 C CA . ALA A 1 94 ? -2.893 3.913 6.144 1.00 96.38 94 ALA A CA 1
ATOM 749 C C . ALA A 1 94 ? -1.403 3.927 5.752 1.00 96.38 94 ALA A C 1
ATOM 751 O O . ALA A 1 94 ? -1.058 3.683 4.597 1.00 96.38 94 ALA A O 1
ATOM 752 N N . ASN A 1 95 ? -0.501 4.146 6.713 1.00 95.12 95 ASN A N 1
ATOM 753 C CA . ASN A 1 95 ? 0.942 4.108 6.476 1.00 95.12 95 ASN A CA 1
ATOM 754 C C . ASN A 1 95 ? 1.464 2.713 6.117 1.00 95.12 95 ASN A C 1
ATOM 756 O O . ASN A 1 95 ? 2.385 2.624 5.308 1.00 95.12 95 ASN A O 1
ATOM 760 N N . TYR A 1 96 ? 0.884 1.631 6.648 1.00 95.50 96 TYR A N 1
ATOM 761 C CA . TYR A 1 96 ? 1.240 0.282 6.197 1.00 95.50 96 TYR A CA 1
ATOM 762 C C . TYR A 1 96 ? 0.890 0.077 4.723 1.00 95.50 96 TYR A C 1
ATOM 764 O O . TYR A 1 96 ? 1.724 -0.408 3.964 1.00 95.50 96 TYR A O 1
ATOM 772 N N . ILE A 1 97 ? -0.277 0.549 4.285 1.00 96.88 97 ILE A N 1
ATOM 773 C CA . ILE A 1 97 ? -0.686 0.447 2.879 1.00 96.88 97 ILE A CA 1
ATOM 774 C C . ILE A 1 97 ? 0.215 1.323 1.994 1.00 96.88 97 ILE A C 1
ATOM 776 O O . ILE A 1 97 ? 0.719 0.867 0.973 1.00 96.88 97 ILE A O 1
ATOM 780 N N . ARG A 1 98 ? 0.511 2.565 2.406 1.00 96.56 98 ARG A N 1
ATOM 781 C CA . ARG A 1 98 ? 1.462 3.431 1.679 1.00 96.56 98 ARG A CA 1
ATOM 782 C C . ARG A 1 98 ? 2.843 2.785 1.566 1.00 96.56 98 ARG A C 1
ATOM 784 O O . ARG A 1 98 ? 3.448 2.834 0.500 1.00 96.56 98 ARG A O 1
ATOM 791 N N . SER A 1 99 ? 3.317 2.163 2.646 1.00 95.00 99 SER A N 1
ATOM 792 C CA . SER A 1 99 ? 4.575 1.417 2.668 1.00 95.00 99 SER A CA 1
ATOM 793 C C . SER A 1 99 ? 4.565 0.278 1.646 1.00 95.00 99 SER A C 1
ATOM 795 O O . SER A 1 99 ? 5.518 0.175 0.877 1.00 95.00 99 SER A O 1
ATOM 797 N N . PHE A 1 100 ? 3.484 -0.504 1.562 1.00 96.88 100 PHE A N 1
ATOM 798 C CA . PHE A 1 100 ? 3.334 -1.557 0.552 1.00 96.88 100 PHE A CA 1
ATOM 799 C C . PHE A 1 100 ? 3.487 -1.018 -0.879 1.00 96.88 100 PHE A C 1
ATOM 801 O O . PHE A 1 100 ? 4.275 -1.557 -1.660 1.00 96.88 100 PHE A O 1
ATOM 808 N N . LEU A 1 101 ? 2.804 0.084 -1.213 1.00 97.06 101 LEU A N 1
ATOM 809 C CA . LEU A 1 101 ? 2.891 0.703 -2.542 1.00 97.06 101 LEU A CA 1
ATOM 810 C C . LEU A 1 101 ? 4.306 1.225 -2.845 1.00 97.06 101 LEU A C 1
ATOM 812 O O . LEU A 1 101 ? 4.860 0.926 -3.904 1.00 97.06 101 LEU A O 1
ATOM 816 N N . ILE A 1 102 ? 4.913 1.963 -1.911 1.00 94.88 102 ILE A N 1
ATOM 817 C CA . ILE A 1 102 ? 6.239 2.577 -2.090 1.00 94.88 102 ILE A CA 1
ATOM 818 C C . ILE A 1 102 ? 7.316 1.509 -2.296 1.00 94.88 102 ILE A C 1
ATOM 820 O O . ILE A 1 102 ? 8.096 1.605 -3.244 1.00 94.88 102 ILE A O 1
ATOM 824 N N . HIS A 1 103 ? 7.326 0.461 -1.469 1.00 94.69 103 HIS A N 1
ATOM 825 C CA . HIS A 1 103 ? 8.303 -0.621 -1.597 1.00 94.69 103 HIS A CA 1
ATOM 826 C C . HIS A 1 103 ? 8.091 -1.467 -2.851 1.00 94.69 103 HIS A C 1
ATOM 828 O O . HIS A 1 103 ? 9.032 -2.119 -3.282 1.00 94.69 103 HIS A O 1
ATOM 834 N N . ASN A 1 104 ? 6.922 -1.416 -3.492 1.00 95.81 104 ASN A N 1
ATOM 835 C CA . ASN A 1 104 ? 6.688 -2.018 -4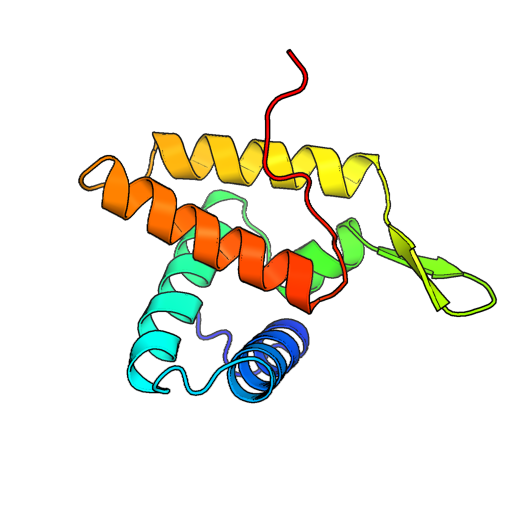.807 1.00 95.81 104 ASN A CA 1
ATOM 836 C C . ASN A 1 104 ? 6.932 -1.048 -5.981 1.00 95.81 104 ASN A C 1
ATOM 838 O O . ASN A 1 104 ? 6.667 -1.387 -7.131 1.00 95.81 104 ASN A O 1
ATOM 842 N N . GLY A 1 105 ? 7.480 0.146 -5.727 1.00 94.38 105 GLY A N 1
ATOM 843 C CA . GLY A 1 105 ? 7.841 1.121 -6.763 1.00 94.38 105 GLY A CA 1
ATOM 844 C C . GLY A 1 105 ? 6.732 2.113 -7.123 1.00 94.38 105 GLY A C 1
ATOM 845 O O . GLY A 1 105 ? 6.897 2.919 -8.040 1.00 94.38 105 GLY A O 1
ATOM 846 N N . VAL A 1 106 ? 5.612 2.105 -6.399 1.00 95.25 106 VAL A N 1
ATOM 847 C CA . VAL A 1 106 ? 4.537 3.089 -6.549 1.00 95.25 106 VAL A CA 1
ATOM 848 C C . VAL A 1 106 ? 4.762 4.221 -5.553 1.00 95.25 106 VAL A C 1
ATOM 850 O O . VAL A 1 106 ? 4.215 4.241 -4.452 1.00 95.25 106 VAL A O 1
ATOM 853 N N . LEU A 1 107 ? 5.594 5.184 -5.941 1.00 91.56 107 LEU A N 1
ATOM 854 C CA . LEU A 1 107 ? 5.867 6.361 -5.118 1.00 91.56 107 LEU A CA 1
ATOM 855 C C . LEU A 1 107 ? 4.583 7.175 -4.904 1.00 91.56 107 LEU A C 1
ATOM 857 O O . LEU A 1 107 ? 3.965 7.633 -5.869 1.00 91.56 107 LEU A O 1
ATOM 861 N N . LEU A 1 108 ? 4.200 7.371 -3.642 1.00 87.12 108 LEU A N 1
ATOM 862 C CA . LEU A 1 108 ? 3.057 8.186 -3.231 1.00 87.12 108 LEU A CA 1
ATOM 863 C C . LEU A 1 108 ? 3.551 9.517 -2.659 1.00 87.12 108 LEU A C 1
ATOM 865 O O . LEU A 1 108 ? 4.504 9.547 -1.886 1.00 87.12 108 LEU A O 1
ATOM 869 N N . GLN A 1 109 ? 2.887 10.620 -3.009 1.00 75.06 109 GLN A N 1
ATOM 870 C CA . GLN A 1 109 ? 3.144 11.900 -2.352 1.00 75.06 109 GLN A CA 1
ATOM 871 C C . GLN A 1 109 ? 2.492 11.891 -0.968 1.00 75.06 109 GLN A C 1
ATOM 873 O O . GLN A 1 109 ? 1.303 11.610 -0.829 1.00 75.06 109 GLN A O 1
ATOM 878 N N . THR A 1 110 ? 3.273 12.203 0.059 1.00 56.94 110 THR A N 1
ATOM 879 C CA . THR A 1 110 ? 2.825 12.273 1.451 1.00 56.94 110 THR A CA 1
ATOM 880 C C . THR A 1 110 ? 2.441 13.705 1.831 1.00 56.94 110 THR A C 1
ATOM 882 O O . THR A 1 110 ? 3.015 14.232 2.775 1.00 56.94 110 THR A O 1
ATOM 885 N N . SER A 1 111 ? 1.556 14.385 1.088 1.00 48.03 111 SER A N 1
ATOM 886 C CA . SER A 1 111 ? 0.891 15.644 1.511 1.00 48.03 111 SER A CA 1
ATOM 887 C C . SER A 1 111 ? -0.116 16.145 0.465 1.00 48.03 111 SER A C 1
ATOM 889 O O . SER A 1 111 ? 0.043 15.823 -0.715 1.00 48.03 111 SER A O 1
ATOM 891 N N . PRO A 1 112 ? -1.160 16.895 0.878 1.00 39.81 112 PRO A N 1
ATOM 892 C CA . PRO A 1 112 ? -2.244 17.310 -0.005 1.00 39.81 112 PRO A CA 1
ATOM 893 C C . PRO A 1 112 ? -1.747 18.337 -1.023 1.00 39.81 112 PRO A C 1
ATOM 895 O O . PRO A 1 112 ? -0.990 19.246 -0.685 1.00 39.81 112 PRO A O 1
ATOM 898 N N . LEU A 1 113 ? -2.224 18.219 -2.263 1.00 36.50 113 LEU A N 1
ATOM 899 C CA . LEU A 1 113 ? -2.322 19.391 -3.125 1.00 36.50 113 LEU A CA 1
ATOM 900 C C . LEU A 1 113 ? -3.306 20.330 -2.422 1.00 36.50 113 LEU A C 1
ATOM 902 O O . LEU A 1 113 ? -4.488 20.002 -2.312 1.00 36.50 113 LEU A O 1
ATOM 906 N N . SER A 1 114 ? -2.754 21.390 -1.832 1.00 36.72 114 SER A N 1
ATOM 907 C CA . SER A 1 114 ? -3.507 22.542 -1.333 1.00 36.72 114 SER A CA 1
ATOM 908 C C . SER A 1 114 ? -4.078 23.326 -2.508 1.00 36.72 114 SER A C 1
ATOM 910 O O . SER A 1 114 ? -3.432 23.299 -3.583 1.00 36.72 114 SER A O 1
#

Sequence (114 aa):
MSTNFNDNKTVQTWLARVHEQSGVSPETDAKRVQVLAEFCAFIDKEPDQIIEECLRDVDGGKKIRVKGRRFYAQKIAEFEQQAPGSASEKRQKANYIRSFLIHNGVLLQTSPLS

pLDDT: mean 88.49, std 14.18, range [36.5, 97.88]

Foldseek 3Di:
DQDDCPVPPLLVLLVVVVVVVDVDDPVCSVVLRSLVVVLCVVVVHDLVVLLVLQWDDDVPGIDGDPVSLVVVVVSLVVQLVVDDDDNVVSVVSSVSVQSSCVSSPSHHDPDDPD

Secondary structure (DSSP, 8-state):
-----TT-HHHHHHHHHHHHH----GGGHHHHHHHHHHHHHHHT--HHHHHHHHEEEETTEEEE-HHHHHHHHHHHHHHHHHSSS-HHHHHHHHHHHHHHHHHTT----SS---